Protein AF-A0A3A3G9U9-F1 (afdb_monomer)

Structure (mmCIF, N/CA/C/O backbone):
data_AF-A0A3A3G9U9-F1
#
_entry.id   AF-A0A3A3G9U9-F1
#
loop_
_atom_site.group_PDB
_atom_site.id
_atom_site.type_symbol
_atom_site.label_atom_id
_atom_site.label_alt_id
_atom_site.label_comp_id
_atom_site.label_asym_id
_atom_site.label_entity_id
_atom_site.label_seq_id
_atom_site.pdbx_PDB_ins_code
_atom_site.Cartn_x
_atom_site.Cartn_y
_atom_site.Cartn_z
_atom_site.occupancy
_atom_site.B_iso_or_equiv
_atom_site.auth_seq_id
_atom_site.auth_comp_id
_atom_site.auth_asym_id
_atom_site.auth_atom_id
_atom_site.pdbx_PDB_model_num
ATOM 1 N N . MET A 1 1 ? 7.063 11.137 -20.922 1.00 45.47 1 MET A N 1
ATOM 2 C CA . MET A 1 1 ? 7.075 12.071 -19.775 1.00 45.47 1 MET A CA 1
ATOM 3 C C . MET A 1 1 ? 5.909 11.879 -18.794 1.00 45.47 1 MET A C 1
ATOM 5 O O . MET A 1 1 ? 5.966 12.472 -17.737 1.00 45.47 1 MET A O 1
ATOM 9 N N . ALA A 1 2 ? 4.929 10.994 -19.042 1.00 50.31 2 ALA A N 1
ATOM 10 C CA . ALA A 1 2 ? 3.782 10.769 -18.139 1.00 50.31 2 ALA A CA 1
ATOM 11 C C . ALA A 1 2 ? 4.067 9.930 -16.867 1.00 50.31 2 ALA A C 1
ATOM 13 O O . ALA A 1 2 ? 3.193 9.753 -16.030 1.00 50.31 2 ALA A O 1
ATOM 14 N N . THR A 1 3 ? 5.269 9.367 -16.713 1.00 59.94 3 THR A N 1
ATOM 15 C CA . THR A 1 3 ? 5.550 8.376 -15.660 1.00 59.94 3 THR A CA 1
ATOM 16 C C . THR A 1 3 ? 5.834 8.977 -14.288 1.00 59.94 3 THR A C 1
ATOM 18 O O . THR A 1 3 ? 5.623 8.284 -13.302 1.00 59.94 3 THR A O 1
ATOM 21 N N . HIS A 1 4 ? 6.310 10.224 -14.214 1.00 65.19 4 HIS A N 1
ATOM 22 C CA . HIS A 1 4 ? 6.742 10.823 -12.948 1.00 65.19 4 HIS A CA 1
ATOM 23 C C . HIS A 1 4 ? 5.565 11.386 -12.140 1.00 65.19 4 HIS A C 1
ATOM 25 O O . HIS A 1 4 ? 5.461 11.110 -10.949 1.00 65.19 4 HIS A O 1
ATOM 31 N N . ASP A 1 5 ? 4.628 12.077 -12.797 1.00 71.44 5 ASP A N 1
ATOM 32 C CA . ASP A 1 5 ? 3.446 12.650 -12.138 1.00 71.44 5 ASP A CA 1
ATOM 33 C C . ASP A 1 5 ? 2.503 11.571 -11.593 1.00 71.44 5 ASP A C 1
ATOM 35 O O . ASP A 1 5 ? 1.997 11.683 -10.478 1.00 71.44 5 ASP A O 1
ATOM 39 N N . GLU A 1 6 ? 2.316 10.472 -12.331 1.00 71.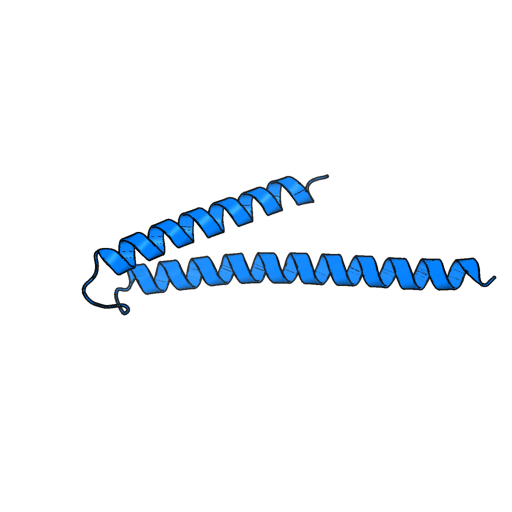25 6 GLU A N 1
ATOM 40 C CA . GLU A 1 6 ? 1.536 9.332 -11.840 1.00 71.25 6 GLU A CA 1
ATOM 41 C C . GLU A 1 6 ? 2.198 8.646 -10.639 1.00 71.25 6 GLU A C 1
ATOM 43 O O . GLU A 1 6 ? 1.511 8.143 -9.755 1.00 71.25 6 GLU A O 1
ATOM 48 N N . GLU A 1 7 ? 3.528 8.577 -10.609 1.00 71.38 7 GLU A N 1
ATOM 49 C CA . GLU A 1 7 ? 4.267 7.963 -9.505 1.00 71.38 7 GLU A CA 1
ATOM 50 C C . GLU A 1 7 ? 4.197 8.844 -8.253 1.00 71.38 7 GLU A C 1
ATOM 52 O O . GLU A 1 7 ? 3.923 8.339 -7.163 1.00 71.38 7 GLU A O 1
ATOM 57 N N . LEU A 1 8 ? 4.318 10.165 -8.423 1.00 79.88 8 LEU A N 1
ATOM 58 C CA . LEU A 1 8 ? 4.118 11.147 -7.360 1.00 79.88 8 LEU A CA 1
ATOM 59 C C . LEU A 1 8 ? 2.690 11.087 -6.797 1.00 79.88 8 LEU A C 1
ATOM 61 O O . LEU A 1 8 ? 2.504 11.091 -5.581 1.00 79.88 8 LEU A O 1
ATOM 65 N N . PHE A 1 9 ? 1.687 10.965 -7.671 1.00 82.69 9 PHE A N 1
ATOM 66 C CA . PHE A 1 9 ? 0.286 10.829 -7.278 1.00 82.69 9 PHE A CA 1
ATOM 67 C C . PHE A 1 9 ? 0.033 9.548 -6.474 1.00 82.69 9 PHE A C 1
ATOM 69 O O . PHE A 1 9 ? -0.635 9.588 -5.439 1.00 82.69 9 PHE A O 1
ATOM 76 N N . ILE A 1 10 ? 0.592 8.409 -6.904 1.00 78.00 10 ILE A N 1
ATOM 77 C CA . ILE A 1 10 ? 0.461 7.145 -6.165 1.00 78.00 10 ILE A CA 1
ATOM 78 C C . ILE A 1 10 ? 1.148 7.254 -4.799 1.00 78.00 10 ILE A C 1
ATOM 80 O O . ILE A 1 10 ? 0.568 6.826 -3.803 1.00 78.00 10 ILE A O 1
ATOM 84 N N . LEU A 1 11 ? 2.336 7.860 -4.715 1.00 80.69 11 LEU A N 1
ATOM 85 C CA . LEU A 1 11 ? 3.032 8.069 -3.440 1.00 80.69 11 LEU A CA 1
ATOM 86 C C . LEU A 1 11 ? 2.224 8.955 -2.484 1.00 80.69 11 LEU A C 1
ATOM 88 O O . LEU A 1 11 ? 2.037 8.586 -1.325 1.00 80.69 11 LEU A O 1
ATOM 92 N N . GLN A 1 12 ? 1.673 10.064 -2.981 1.00 86.38 12 GLN A N 1
ATOM 93 C CA . GLN A 1 12 ? 0.789 10.930 -2.198 1.00 86.38 12 GLN A CA 1
ATOM 94 C C . GLN A 1 12 ? -0.454 10.179 -1.711 1.00 86.38 12 GLN A C 1
ATOM 96 O O . GLN A 1 12 ? -0.833 10.308 -0.547 1.00 86.38 12 GLN A O 1
ATOM 101 N N . LYS A 1 13 ? -1.066 9.347 -2.564 1.00 83.06 13 LYS A N 1
ATOM 102 C CA . LYS A 1 13 ? -2.224 8.529 -2.182 1.00 83.06 13 LYS A CA 1
ATOM 103 C C . LYS A 1 13 ? -1.888 7.479 -1.130 1.00 83.06 13 LYS A C 1
ATOM 105 O O . LYS A 1 13 ? -2.659 7.302 -0.189 1.00 83.06 13 LYS A O 1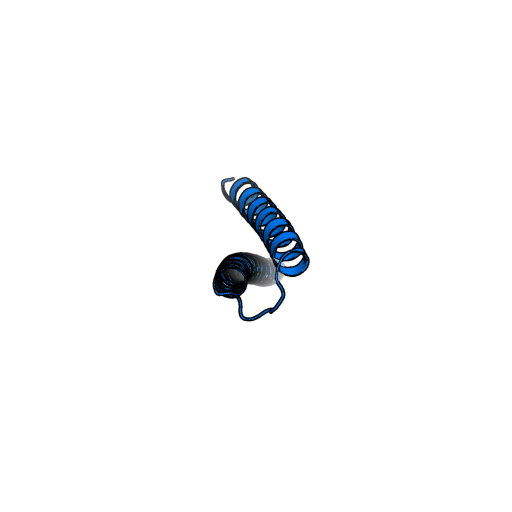
ATOM 110 N N . VAL A 1 14 ? -0.738 6.820 -1.248 1.00 84.94 14 VAL A N 1
ATOM 111 C CA . VAL A 1 14 ? -0.243 5.865 -0.246 1.00 84.94 14 VAL A CA 1
ATOM 112 C C . VAL A 1 14 ? -0.026 6.561 1.096 1.00 84.94 14 VAL A C 1
ATOM 114 O O . VAL A 1 14 ? -0.433 6.037 2.133 1.00 84.94 14 VAL A O 1
ATOM 117 N N . GLU A 1 15 ? 0.571 7.750 1.101 1.00 85.38 15 GLU A N 1
ATOM 118 C CA . GLU A 1 15 ? 0.827 8.501 2.330 1.00 85.38 15 GLU A CA 1
ATOM 119 C C . GLU A 1 15 ? -0.466 9.016 2.982 1.00 85.38 15 GLU A C 1
ATOM 121 O O . GLU A 1 15 ? -0.647 8.885 4.197 1.00 85.38 15 GLU A O 1
ATOM 126 N N . GLU A 1 16 ? -1.418 9.492 2.176 1.00 87.62 16 GLU A N 1
ATOM 127 C CA . GLU A 1 16 ? -2.757 9.873 2.629 1.00 87.62 16 GLU A CA 1
ATOM 128 C C . GLU A 1 16 ? -3.493 8.684 3.271 1.00 87.62 16 GLU A C 1
ATOM 130 O O . GLU A 1 16 ? -4.005 8.792 4.392 1.00 87.62 16 GLU A O 1
ATOM 135 N N . LEU A 1 17 ? -3.523 7.532 2.594 1.00 85.56 17 LEU A N 1
ATOM 136 C CA . LEU A 1 17 ? -4.162 6.314 3.095 1.00 85.56 17 LEU A CA 1
ATOM 137 C C . LEU A 1 17 ? -3.476 5.800 4.361 1.00 85.56 17 LEU A C 1
ATOM 139 O O . LEU A 1 17 ? -4.156 5.411 5.309 1.00 85.56 17 LEU A O 1
ATOM 143 N N . ARG A 1 18 ? -2.144 5.882 4.441 1.00 85.12 18 ARG A N 1
ATOM 144 C CA . ARG A 1 18 ? -1.379 5.519 5.639 1.00 85.12 18 ARG A CA 1
ATOM 145 C C . ARG A 1 18 ? -1.732 6.410 6.829 1.00 85.12 18 ARG A C 1
ATOM 147 O O . ARG A 1 18 ? -1.903 5.905 7.940 1.00 85.12 18 ARG A O 1
ATOM 154 N N . LEU A 1 19 ? -1.874 7.720 6.621 1.00 86.50 19 LEU A N 1
ATOM 155 C CA . LEU A 1 19 ? -2.304 8.654 7.666 1.00 86.50 19 LEU A CA 1
ATOM 156 C C . LEU A 1 19 ? -3.743 8.377 8.115 1.00 86.50 19 LEU A C 1
ATOM 158 O O . LEU A 1 19 ? -4.014 8.372 9.318 1.00 86.50 19 LEU A O 1
ATOM 162 N N . ARG A 1 20 ? -4.657 8.104 7.175 1.00 83.56 20 ARG A N 1
ATOM 163 C CA . ARG A 1 20 ? -6.049 7.733 7.479 1.00 83.56 20 ARG A CA 1
ATOM 164 C C . ARG A 1 20 ? -6.130 6.420 8.252 1.00 83.56 20 ARG A C 1
ATOM 166 O O . ARG A 1 20 ? -6.836 6.371 9.253 1.00 83.56 20 ARG A O 1
ATOM 173 N N . LEU A 1 21 ? -5.364 5.406 7.853 1.00 81.38 21 LEU A N 1
ATOM 174 C CA . LEU A 1 21 ? -5.277 4.124 8.550 1.00 81.38 21 LEU A CA 1
ATOM 175 C C . LEU A 1 21 ? -4.726 4.310 9.968 1.00 81.38 21 LEU A C 1
ATOM 177 O O . LEU A 1 21 ? -5.318 3.818 10.921 1.00 81.38 21 LEU A O 1
ATOM 181 N N . LYS A 1 22 ? -3.651 5.092 10.138 1.00 83.94 22 LYS A N 1
ATOM 182 C CA . LYS A 1 22 ? -3.066 5.385 11.457 1.00 83.94 22 LYS A CA 1
ATOM 183 C C . LYS A 1 22 ? -4.061 6.091 12.384 1.00 83.94 22 LYS A C 1
ATOM 185 O O . LYS A 1 22 ? -4.127 5.768 13.567 1.00 83.94 22 LYS A O 1
ATOM 190 N N . ARG A 1 23 ? -4.848 7.032 11.852 1.00 82.75 23 ARG A N 1
ATOM 191 C CA . ARG A 1 23 ? -5.916 7.705 12.607 1.00 82.75 23 ARG A CA 1
ATOM 192 C C . ARG A 1 23 ? -7.055 6.752 12.948 1.00 82.75 23 ARG A C 1
ATOM 194 O O . ARG A 1 23 ? -7.472 6.741 14.096 1.00 82.75 23 ARG A O 1
ATOM 201 N N . ALA A 1 24 ? -7.511 5.952 11.986 1.00 77.81 24 ALA A N 1
ATOM 202 C CA . ALA A 1 24 ? -8.576 4.975 12.186 1.00 77.81 24 ALA A CA 1
ATOM 203 C C . ALA A 1 24 ? -8.188 3.938 13.248 1.00 77.81 24 ALA A C 1
ATOM 205 O O . ALA A 1 24 ? -8.949 3.716 14.178 1.00 77.81 24 ALA A O 1
ATOM 206 N N . VAL A 1 25 ? -6.970 3.390 13.183 1.00 77.94 25 VAL A N 1
ATOM 207 C CA . VAL A 1 25 ? -6.427 2.469 14.197 1.00 77.94 25 VAL A CA 1
ATOM 208 C C . VAL A 1 2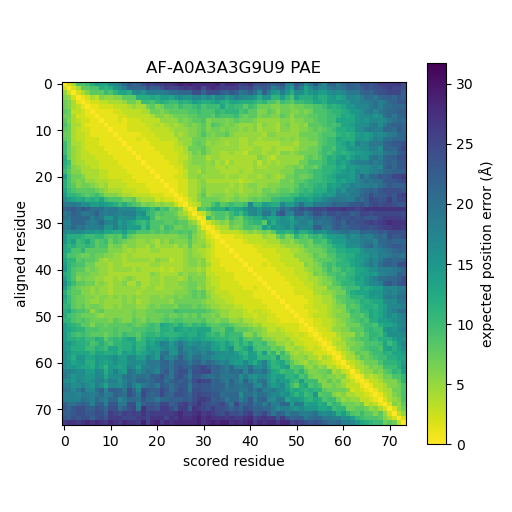5 ? -6.317 3.130 15.575 1.00 77.94 25 VAL A C 1
ATOM 210 O O . VAL A 1 25 ? -6.558 2.474 16.580 1.00 77.94 25 VAL A O 1
ATOM 213 N N . GLY A 1 26 ? -5.999 4.426 15.639 1.00 73.94 26 GLY A N 1
ATOM 214 C CA . GLY A 1 26 ? -5.946 5.172 16.899 1.00 73.94 26 GLY A CA 1
ATOM 215 C C . GLY A 1 26 ? -7.314 5.495 17.514 1.00 73.94 26 GLY A C 1
ATOM 216 O O . GLY A 1 26 ? -7.382 5.770 18.709 1.00 73.94 26 GLY A O 1
ATOM 217 N N . THR A 1 27 ? -8.395 5.481 16.728 1.00 71.19 27 THR A N 1
ATOM 218 C CA . THR A 1 27 ? -9.752 5.835 17.185 1.00 71.19 27 THR A CA 1
ATOM 219 C C . THR A 1 27 ? -10.684 4.639 17.378 1.00 71.19 27 THR A C 1
ATOM 221 O O . THR A 1 27 ? -11.744 4.793 17.985 1.00 71.19 27 THR A O 1
ATOM 224 N N . ILE A 1 28 ? -10.315 3.448 16.908 1.00 65.38 28 ILE A N 1
ATOM 225 C CA . ILE A 1 28 ? -11.123 2.226 17.039 1.00 65.38 28 ILE A CA 1
ATOM 226 C C . ILE A 1 28 ? -10.656 1.326 18.186 1.00 65.38 28 ILE A C 1
ATOM 228 O O . ILE A 1 28 ? -9.478 1.244 18.515 1.00 65.38 28 ILE A O 1
ATOM 232 N N . LYS A 1 29 ? -11.604 0.574 18.757 1.00 64.69 29 LYS A N 1
ATOM 233 C CA . LYS A 1 29 ? -11.341 -0.464 19.769 1.00 64.69 29 LYS A CA 1
ATOM 234 C C . LYS A 1 29 ? -10.869 -1.803 19.184 1.00 64.69 29 LYS A C 1
ATOM 236 O O . LYS A 1 29 ? -10.419 -2.651 19.945 1.00 64.69 29 LYS A O 1
ATOM 241 N N . SER A 1 30 ? -11.004 -2.021 17.872 1.00 66.19 30 SER A N 1
ATOM 242 C CA . SER A 1 30 ? -10.654 -3.290 17.220 1.00 66.19 30 SER A CA 1
ATOM 243 C C . SER A 1 30 ? -10.153 -3.081 15.793 1.00 66.19 30 SER A C 1
ATOM 245 O O . SER A 1 30 ? -10.753 -2.339 15.020 1.00 66.19 30 SER A O 1
ATOM 247 N N . LEU A 1 31 ? -9.081 -3.792 15.435 1.00 66.31 31 LEU A N 1
ATOM 248 C CA . LEU A 1 31 ? -8.482 -3.815 14.092 1.00 66.31 31 LEU A CA 1
ATOM 249 C C . LEU A 1 31 ? -9.387 -4.478 13.038 1.00 66.31 31 LEU A C 1
ATOM 251 O O . LEU A 1 31 ? -9.118 -4.376 11.846 1.00 66.31 31 LEU A O 1
ATOM 255 N N . SER A 1 32 ? -10.458 -5.140 13.478 1.00 66.44 32 SER A N 1
ATOM 256 C CA . SER A 1 32 ? -11.473 -5.765 12.627 1.00 66.44 32 SER A CA 1
ATOM 257 C C . SER A 1 32 ? -12.567 -4.792 12.173 1.00 66.44 32 SER A C 1
ATOM 259 O O . SER A 1 32 ? -13.520 -5.227 11.532 1.00 66.44 32 SER A O 1
ATOM 261 N N . ASP A 1 33 ? -12.481 -3.502 12.531 1.00 76.25 33 ASP A N 1
ATOM 262 C CA . ASP A 1 33 ? -13.428 -2.499 12.035 1.00 76.25 33 ASP A CA 1
ATOM 263 C C . ASP A 1 33 ? -13.367 -2.489 10.502 1.00 76.25 33 ASP A C 1
ATOM 265 O O . ASP A 1 33 ? -12.297 -2.358 9.898 1.00 76.25 33 ASP A O 1
ATOM 269 N N . GLU A 1 34 ? -14.529 -2.642 9.873 1.00 79.25 34 GLU A N 1
ATOM 270 C CA . GLU A 1 34 ? -14.684 -2.730 8.422 1.00 79.25 34 GLU A CA 1
ATOM 271 C C . GLU A 1 34 ? -13.995 -1.560 7.698 1.00 79.25 34 GLU A C 1
ATOM 273 O O . GLU A 1 34 ? -13.468 -1.717 6.595 1.00 79.25 34 GLU A O 1
ATOM 278 N N . ARG A 1 35 ? -13.923 -0.389 8.345 1.00 78.00 35 ARG A N 1
ATOM 279 C CA . ARG A 1 35 ? -13.232 0.790 7.812 1.00 78.00 35 ARG A CA 1
ATOM 280 C C . ARG A 1 35 ? -11.720 0.603 7.753 1.00 78.00 35 ARG A C 1
ATOM 282 O O . ARG A 1 35 ? -11.107 1.037 6.783 1.00 78.00 35 ARG A O 1
ATOM 289 N N . VAL A 1 36 ? -11.111 -0.053 8.740 1.00 79.19 36 VAL A N 1
ATOM 290 C CA . VAL A 1 36 ? -9.669 -0.350 8.731 1.00 79.19 36 VAL A CA 1
ATOM 291 C C . VAL A 1 36 ? -9.331 -1.451 7.746 1.00 79.19 36 VAL A C 1
ATOM 293 O O . VAL A 1 36 ? -8.337 -1.326 7.034 1.00 79.19 36 VAL A O 1
ATOM 296 N N . VAL A 1 37 ? -10.187 -2.466 7.625 1.00 83.56 37 VAL A N 1
ATOM 297 C CA . VAL A 1 37 ? -10.016 -3.514 6.611 1.00 83.56 37 VAL A CA 1
ATOM 298 C C . VAL A 1 37 ? -10.067 -2.914 5.203 1.00 83.56 37 VAL A C 1
ATOM 300 O O . VAL A 1 37 ? -9.158 -3.155 4.410 1.00 83.56 37 VAL A O 1
ATOM 303 N N . LYS A 1 38 ? -11.063 -2.066 4.905 1.00 85.75 38 LYS A N 1
ATOM 304 C CA . LYS A 1 38 ? -11.171 -1.378 3.606 1.00 85.75 38 LYS A CA 1
ATOM 305 C C . LYS A 1 38 ? -9.969 -0.476 3.327 1.00 85.75 38 LYS A C 1
ATOM 307 O O . LYS A 1 38 ? -9.390 -0.564 2.249 1.00 85.75 38 LYS A O 1
ATOM 312 N N . LEU A 1 39 ? -9.548 0.331 4.305 1.00 83.25 39 LEU A N 1
ATOM 313 C CA . LEU A 1 39 ? -8.366 1.189 4.164 1.00 83.25 39 LEU A CA 1
ATOM 314 C C . LEU A 1 39 ? -7.079 0.381 3.935 1.00 83.25 39 LEU A C 1
ATOM 316 O O . LEU A 1 39 ? -6.232 0.805 3.153 1.00 83.25 39 LEU A O 1
ATOM 320 N N . SER A 1 40 ? -6.928 -0.778 4.585 1.00 82.19 40 SER A N 1
ATOM 321 C CA . SER A 1 40 ? -5.770 -1.659 4.384 1.00 82.19 40 SER A CA 1
ATOM 322 C C . SER A 1 40 ? -5.771 -2.281 2.989 1.00 82.19 40 SER A C 1
ATOM 324 O O . SER A 1 40 ? -4.742 -2.275 2.323 1.00 82.19 40 SER A O 1
ATOM 326 N N . GLN A 1 41 ? -6.920 -2.772 2.518 1.00 87.00 41 GLN A N 1
ATOM 327 C CA . GLN A 1 41 ? -7.045 -3.356 1.177 1.00 87.00 41 GLN A CA 1
ATOM 328 C C . GLN A 1 41 ? -6.775 -2.324 0.076 1.00 87.00 41 GLN A C 1
ATOM 330 O O . GLN A 1 41 ? -6.127 -2.627 -0.928 1.00 87.00 41 GLN A O 1
ATOM 335 N N . GLU A 1 42 ? -7.249 -1.093 0.268 1.00 86.81 42 GLU A N 1
ATOM 336 C CA . GLU A 1 42 ? -7.003 0.005 -0.662 1.00 86.81 42 GLU A CA 1
ATOM 337 C C . GLU A 1 42 ? -5.513 0.380 -0.693 1.00 86.81 42 GLU A C 1
ATOM 339 O O . GLU A 1 42 ? -4.929 0.504 -1.772 1.00 86.81 42 GLU A O 1
ATOM 344 N N . LEU A 1 43 ? -4.866 0.461 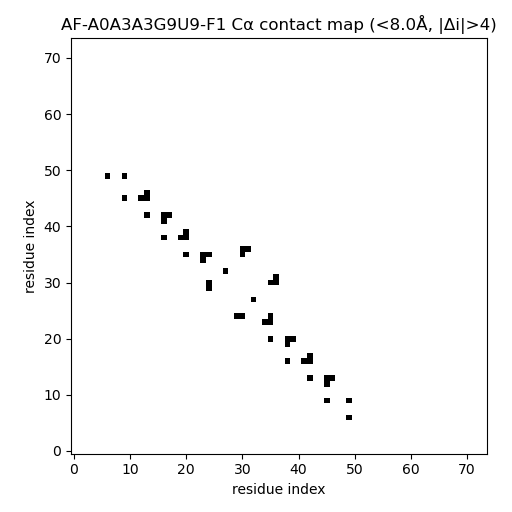0.476 1.00 85.94 43 LEU A N 1
ATOM 345 C CA . LEU A 1 43 ? -3.425 0.697 0.588 1.00 85.94 43 LEU A CA 1
ATOM 346 C C . LEU A 1 43 ? -2.609 -0.404 -0.109 1.00 85.94 43 LEU A C 1
ATOM 348 O O . LEU A 1 43 ? -1.703 -0.090 -0.884 1.00 85.94 43 LEU A O 1
ATOM 352 N N . ASP A 1 44 ? -2.953 -1.675 0.111 1.00 85.62 44 ASP A N 1
ATOM 353 C CA . ASP A 1 44 ? -2.278 -2.813 -0.523 1.00 85.62 44 ASP A CA 1
ATOM 354 C C . ASP A 1 44 ? -2.386 -2.758 -2.051 1.00 85.62 44 ASP A C 1
ATOM 356 O O . ASP A 1 44 ? -1.402 -3.002 -2.753 1.00 85.62 44 ASP A O 1
ATOM 360 N N . SER A 1 45 ? -3.544 -2.363 -2.588 1.00 87.19 45 SER A N 1
ATOM 361 C CA . SER A 1 45 ? -3.738 -2.215 -4.035 1.00 87.19 45 SER A CA 1
ATOM 362 C C . SER A 1 45 ? -2.795 -1.165 -4.636 1.00 87.19 45 SER A C 1
ATOM 364 O O . SER A 1 45 ? -2.154 -1.415 -5.662 1.00 87.19 45 SER A O 1
ATOM 366 N N . TYR A 1 46 ? -2.640 -0.012 -3.976 1.00 82.25 46 TYR A N 1
ATOM 367 C CA . TYR A 1 46 ? -1.720 1.036 -4.427 1.00 82.25 46 TYR A CA 1
ATOM 368 C C . TYR A 1 46 ? -0.246 0.630 -4.295 1.00 82.25 46 TYR A C 1
ATOM 370 O O . TYR A 1 46 ? 0.544 0.893 -5.207 1.00 82.25 46 TYR A O 1
ATOM 378 N N . ILE A 1 47 ? 0.132 -0.071 -3.222 1.00 82.94 47 ILE A N 1
ATOM 379 C CA . ILE A 1 47 ? 1.491 -0.613 -3.059 1.00 82.94 47 ILE A CA 1
ATOM 380 C C . ILE A 1 47 ? 1.809 -1.604 -4.184 1.00 82.94 47 ILE A C 1
ATOM 382 O O . ILE A 1 47 ? 2.882 -1.539 -4.790 1.00 82.94 47 ILE A O 1
ATOM 386 N N . LEU A 1 48 ? 0.868 -2.488 -4.518 1.00 85.75 48 LEU A N 1
ATOM 387 C CA . LEU A 1 48 ? 1.056 -3.502 -5.551 1.00 85.75 48 LEU A CA 1
ATOM 388 C C . LEU A 1 48 ? 1.195 -2.879 -6.950 1.00 85.75 48 LEU A C 1
ATOM 390 O O . LEU A 1 48 ? 2.004 -3.339 -7.761 1.00 85.75 48 LEU A O 1
ATOM 394 N N . GLN A 1 49 ? 0.464 -1.796 -7.233 1.00 81.38 49 GLN A N 1
ATOM 395 C CA . GLN A 1 49 ? 0.638 -1.007 -8.460 1.00 81.38 49 GLN A CA 1
ATOM 396 C C . GLN A 1 49 ? 2.035 -0.376 -8.539 1.00 81.38 49 GLN A C 1
ATOM 398 O O . GLN A 1 49 ? 2.681 -0.432 -9.590 1.00 81.38 49 GLN A O 1
ATOM 403 N N . LEU A 1 50 ? 2.533 0.160 -7.423 1.00 79.06 50 LEU A N 1
ATOM 404 C CA . LEU A 1 50 ? 3.858 0.774 -7.344 1.00 79.06 50 LEU A CA 1
ATOM 405 C C . LEU A 1 50 ? 4.980 -0.266 -7.508 1.00 79.06 50 LEU A C 1
ATOM 407 O O . LEU A 1 50 ? 5.967 -0.022 -8.207 1.00 79.06 50 LEU A O 1
ATOM 411 N N . GLN A 1 51 ? 4.807 -1.463 -6.943 1.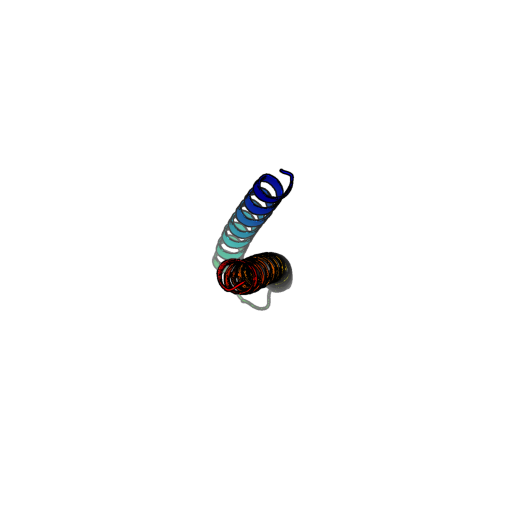00 80.25 51 GLN A N 1
ATOM 412 C CA . GLN A 1 51 ? 5.723 -2.592 -7.135 1.00 80.25 51 GLN A CA 1
ATOM 413 C C . GLN A 1 51 ? 5.722 -3.101 -8.580 1.00 80.25 51 GLN A C 1
ATOM 415 O O . GLN A 1 51 ? 6.795 -3.313 -9.148 1.00 80.25 51 GLN A O 1
ATOM 420 N N . LYS A 1 52 ? 4.548 -3.248 -9.210 1.00 82.00 52 LYS A N 1
ATOM 421 C CA . LYS A 1 52 ? 4.440 -3.633 -10.627 1.00 82.00 52 LYS A CA 1
ATOM 422 C C . LYS A 1 52 ? 5.132 -2.621 -11.539 1.00 82.00 52 LYS A C 1
ATOM 424 O O . LYS A 1 52 ? 5.905 -3.026 -12.407 1.00 82.00 52 LYS A O 1
ATOM 429 N N . LYS A 1 53 ? 4.919 -1.317 -11.320 1.00 76.25 53 LYS A N 1
ATOM 430 C CA . LYS A 1 53 ? 5.615 -0.253 -12.066 1.00 76.25 53 LYS A CA 1
ATOM 431 C C . LYS A 1 53 ? 7.133 -0.333 -11.889 1.00 76.25 53 LYS A C 1
ATOM 433 O O . LYS A 1 53 ? 7.859 -0.330 -12.883 1.00 76.25 53 LYS A O 1
ATOM 438 N N . ASN A 1 54 ? 7.616 -0.493 -10.657 1.00 75.50 54 ASN A N 1
ATOM 439 C CA . ASN A 1 54 ? 9.047 -0.631 -10.377 1.00 75.50 54 ASN A CA 1
ATOM 440 C C . ASN A 1 54 ? 9.666 -1.881 -11.015 1.00 75.50 54 ASN A C 1
ATOM 442 O O . ASN A 1 54 ? 10.759 -1.814 -11.581 1.00 75.50 54 ASN A O 1
ATOM 446 N N . TYR A 1 55 ? 8.966 -3.016 -10.966 1.00 76.25 55 TYR A N 1
ATOM 447 C CA . TYR A 1 55 ? 9.414 -4.252 -11.599 1.00 76.25 55 TYR A CA 1
ATOM 448 C C . TYR A 1 55 ? 9.505 -4.100 -13.122 1.00 76.25 55 TYR A C 1
ATOM 450 O O . TYR A 1 55 ? 10.526 -4.451 -13.710 1.00 76.25 55 TYR A O 1
ATOM 458 N N . LEU A 1 56 ? 8.490 -3.508 -13.759 1.00 73.19 56 LEU A N 1
ATOM 459 C CA . LEU A 1 56 ? 8.495 -3.234 -15.199 1.00 73.19 56 LEU A CA 1
ATOM 460 C C . LEU A 1 56 ? 9.616 -2.266 -15.598 1.00 73.19 56 LEU A C 1
ATOM 462 O O . LEU A 1 56 ? 10.291 -2.497 -16.601 1.00 73.19 56 LEU A O 1
ATOM 466 N N . ASN A 1 57 ? 9.865 -1.221 -14.806 1.00 70.94 57 ASN A N 1
ATOM 467 C CA . ASN A 1 57 ? 10.973 -0.294 -15.041 1.00 70.94 57 ASN A CA 1
ATOM 468 C C . ASN A 1 57 ? 12.338 -0.985 -14.908 1.00 70.94 57 ASN A C 1
ATOM 470 O O . ASN A 1 57 ? 13.200 -0.807 -15.770 1.00 70.94 57 ASN A O 1
ATOM 474 N N . ARG A 1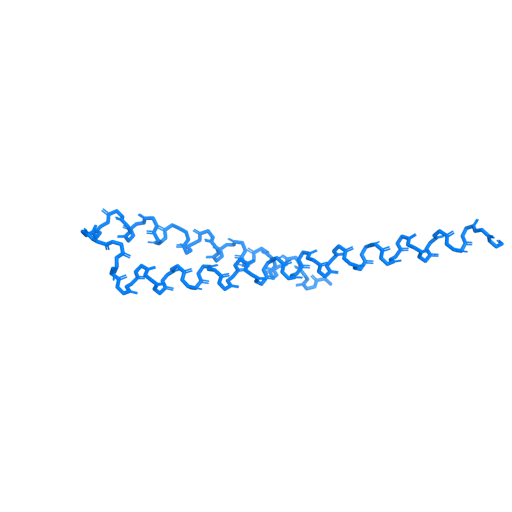 58 ? 12.528 -1.839 -13.892 1.00 68.19 58 ARG A N 1
ATOM 475 C CA . ARG A 1 58 ? 13.750 -2.650 -13.748 1.00 68.19 58 ARG A CA 1
ATOM 476 C C . ARG A 1 58 ? 13.922 -3.657 -14.883 1.00 68.19 58 ARG A C 1
ATOM 478 O O . ARG A 1 58 ? 15.033 -3.811 -15.384 1.00 68.19 58 ARG A O 1
ATOM 485 N N . ALA A 1 59 ? 12.848 -4.317 -15.311 1.00 68.25 59 ALA A N 1
ATOM 486 C CA . ALA A 1 59 ? 12.877 -5.258 -16.425 1.00 68.25 59 ALA A CA 1
ATOM 487 C C . ALA A 1 59 ? 13.274 -4.560 -17.734 1.00 68.25 59 ALA A C 1
ATOM 489 O O . ALA A 1 59 ? 14.143 -5.059 -18.447 1.00 68.25 59 ALA A O 1
ATOM 490 N N . LYS A 1 60 ? 12.722 -3.368 -18.009 1.00 63.47 60 LYS A N 1
ATOM 491 C CA . LYS A 1 60 ? 13.120 -2.534 -19.154 1.00 63.47 60 LYS A CA 1
ATOM 492 C C . LYS A 1 60 ? 14.591 -2.126 -19.076 1.00 63.47 60 LYS A C 1
ATOM 494 O O . LYS A 1 60 ? 15.316 -2.341 -20.039 1.00 63.47 60 LYS A O 1
ATOM 499 N N . ALA A 1 61 ? 15.054 -1.628 -17.928 1.00 64.88 61 ALA A N 1
ATOM 500 C CA . ALA A 1 61 ? 16.447 -1.215 -17.740 1.00 64.88 61 ALA A CA 1
ATOM 501 C C . ALA A 1 61 ? 17.448 -2.373 -17.922 1.00 64.88 61 ALA A C 1
ATOM 503 O O . ALA A 1 61 ? 18.496 -2.204 -18.546 1.00 64.88 61 ALA A O 1
ATOM 504 N N . ASN A 1 62 ? 17.119 -3.565 -17.415 1.00 65.75 62 ASN A N 1
ATOM 505 C CA . ASN A 1 62 ? 17.940 -4.761 -17.607 1.00 65.75 62 ASN A CA 1
ATOM 506 C C . ASN A 1 62 ? 17.945 -5.240 -19.059 1.00 65.75 62 ASN A C 1
ATOM 508 O O . ASN A 1 62 ? 18.977 -5.715 -19.532 1.00 65.75 62 ASN A O 1
ATOM 512 N N . ASN A 1 63 ? 16.823 -5.101 -19.770 1.00 62.38 63 ASN A N 1
ATOM 513 C CA . ASN A 1 63 ? 16.771 -5.436 -21.185 1.00 62.38 63 ASN A CA 1
ATOM 514 C C . ASN A 1 63 ? 17.678 -4.489 -21.978 1.00 62.38 63 ASN A C 1
ATOM 516 O O . ASN A 1 63 ? 18.581 -4.968 -22.650 1.00 62.38 63 ASN A O 1
ATOM 520 N N . THR A 1 64 ? 17.566 -3.169 -21.781 1.00 61.62 64 THR A N 1
ATOM 521 C CA . THR A 1 64 ? 18.425 -2.163 -22.436 1.00 61.62 64 THR A CA 1
ATOM 522 C C . THR A 1 64 ? 19.919 -2.408 -22.194 1.00 61.62 64 THR A C 1
ATOM 524 O O . THR A 1 64 ? 20.710 -2.327 -23.131 1.00 61.62 64 THR A O 1
ATOM 527 N N . LYS A 1 65 ? 20.317 -2.787 -20.969 1.00 61.97 65 LYS A N 1
ATOM 528 C CA . LYS A 1 65 ? 21.712 -3.154 -20.659 1.00 61.97 65 LYS A CA 1
ATOM 529 C C . LYS A 1 65 ? 22.195 -4.395 -21.414 1.00 61.97 65 LYS A C 1
ATOM 531 O O . LYS A 1 65 ? 23.364 -4.452 -21.781 1.00 61.97 65 LYS A O 1
ATOM 536 N N . ARG A 1 66 ? 21.328 -5.387 -21.650 1.00 60.50 66 ARG A N 1
ATOM 537 C CA . ARG A 1 66 ? 21.680 -6.566 -22.459 1.00 60.50 66 ARG A CA 1
ATOM 538 C C . ARG A 1 66 ? 21.884 -6.202 -23.925 1.00 60.50 66 ARG A C 1
ATOM 5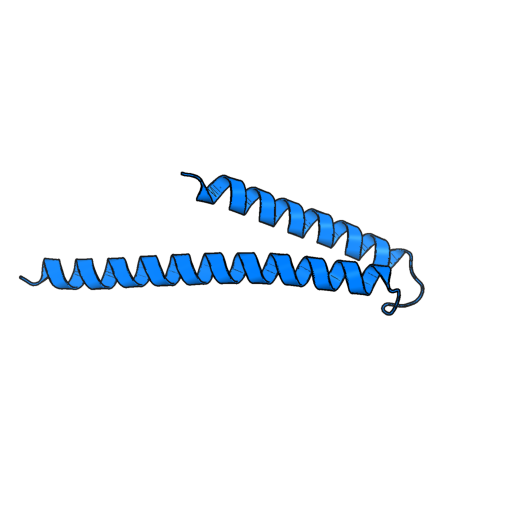40 O O . ARG A 1 66 ? 22.846 -6.687 -24.504 1.00 60.50 66 ARG A O 1
ATOM 547 N N . ILE A 1 67 ? 21.032 -5.347 -24.496 1.00 64.50 67 ILE A N 1
ATOM 548 C CA . ILE A 1 67 ? 21.160 -4.940 -25.907 1.00 64.50 67 ILE A CA 1
ATOM 549 C C . ILE A 1 67 ? 22.444 -4.126 -26.118 1.00 64.50 67 ILE A C 1
ATOM 551 O O . ILE A 1 67 ? 23.210 -4.442 -27.020 1.00 64.50 67 ILE A O 1
ATOM 555 N N . ALA A 1 68 ? 22.733 -3.164 -25.232 1.00 62.31 68 ALA A N 1
ATOM 556 C CA . ALA A 1 68 ? 23.954 -2.354 -25.297 1.00 62.31 68 ALA A CA 1
ATOM 557 C C . ALA A 1 68 ? 25.235 -3.212 -25.246 1.00 62.31 68 ALA A C 1
ATOM 559 O O . ALA A 1 68 ? 26.155 -3.017 -26.035 1.00 62.31 68 ALA A O 1
ATOM 560 N N . LYS A 1 69 ? 25.258 -4.237 -24.384 1.00 62.56 69 LYS A N 1
ATOM 561 C CA . LYS A 1 69 ? 26.397 -5.159 -24.260 1.00 62.56 69 LYS A CA 1
ATOM 562 C C . LYS A 1 69 ? 26.582 -6.077 -25.480 1.00 62.56 69 LYS A C 1
ATOM 564 O O . LYS A 1 69 ? 27.673 -6.595 -25.677 1.00 62.56 69 LYS A O 1
ATOM 569 N N . MET A 1 70 ? 25.530 -6.308 -26.272 1.00 60.88 70 MET A N 1
ATOM 570 C CA . MET A 1 70 ? 25.608 -7.079 -27.522 1.00 60.88 70 MET A CA 1
ATOM 571 C C . MET A 1 70 ? 26.088 -6.222 -28.700 1.00 60.88 70 MET A C 1
ATOM 573 O O . MET A 1 70 ? 26.743 -6.748 -29.591 1.00 60.88 70 MET A O 1
ATOM 577 N N . THR A 1 71 ? 25.805 -4.916 -28.696 1.00 60.38 71 THR A N 1
ATOM 578 C CA . THR A 1 71 ? 26.242 -3.980 -29.747 1.00 60.38 71 THR A CA 1
ATOM 579 C C . THR A 1 71 ? 27.672 -3.468 -29.571 1.00 60.38 71 THR A C 1
ATOM 581 O O . THR A 1 71 ? 28.289 -3.083 -30.551 1.00 60.38 71 THR A O 1
ATOM 584 N N . GLU A 1 72 ? 28.223 -3.482 -28.354 1.00 59.62 72 GLU A N 1
ATOM 585 C CA . GLU A 1 72 ? 29.624 -3.094 -28.084 1.00 59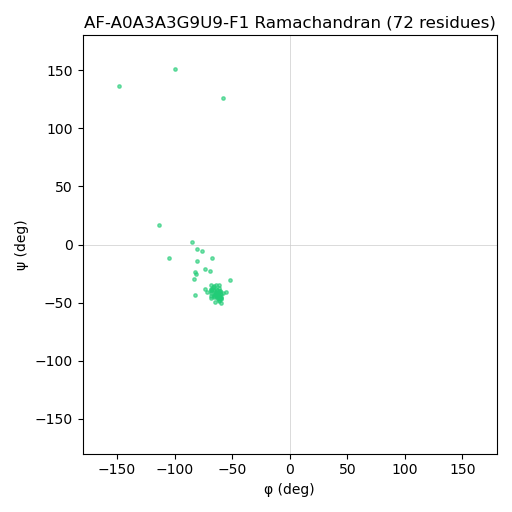.62 72 GLU A CA 1
ATOM 586 C C . GLU A 1 72 ? 30.647 -4.209 -28.389 1.00 59.62 72 GLU A C 1
ATOM 588 O O . GLU A 1 72 ? 31.849 -3.998 -28.257 1.00 59.62 72 GLU A O 1
ATOM 593 N N . GLY A 1 73 ? 30.181 -5.402 -28.775 1.00 57.62 73 GLY A N 1
ATOM 594 C CA . GLY A 1 73 ? 31.019 -6.563 -29.098 1.00 57.62 73 GLY A CA 1
ATOM 595 C C . GLY A 1 73 ? 30.981 -7.000 -30.566 1.00 57.62 73 GLY A C 1
ATOM 596 O O . GLY A 1 73 ? 31.329 -8.148 -30.834 1.00 57.62 73 GLY A O 1
ATOM 597 N N . SER A 1 74 ? 30.509 -6.151 -31.487 1.00 46.34 74 SER A N 1
ATOM 598 C CA . SER A 1 74 ? 30.513 -6.392 -32.945 1.00 46.34 74 SER A CA 1
ATOM 599 C C . SER A 1 74 ? 31.467 -5.454 -33.669 1.00 46.34 74 SER A C 1
ATOM 601 O O . SER A 1 74 ? 31.532 -4.274 -33.262 1.00 46.34 74 SER A O 1
#

Sequence (74 aa):
MATHDEELFILQKVEELRLRLKRAVGTIKSLSDERVVKLSQELDSYILQLQKKNYLNRAKANNTKRIAKMTEGS

InterPro domains:
  IPR018540 Aspartyl-phosphate phosphatase Spo0E-like [PF09388] (10-52)
  IPR036638 Helix-loop-helix DNA-binding domain superfamily [G3DSA:4.10.280.10] (9-66)
  IPR037208 Aspartyl-phosphate phosphatase Sp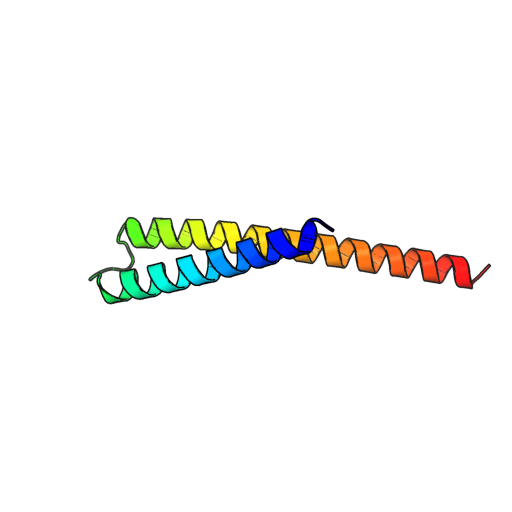o0E-like superfamily [SSF140500] (10-55)

Organism: Paenibacillus thiaminolyticus (NCBI:txid49283)

pLDDT: mean 74.04, std 10.56, range [45.47, 87.62]

Foldseek 3Di:
DPPPVVLVVLVVVLVVLVVVLVVVVVPDPDCPPPVNVVSVVVNVVSVVVNVVVVVVVVVVVVVVVVVVVVVVVD

Solvent-accessible surface area (backbone atoms only — not comparable to full-atom values): 4222 Å² total; per-residue (Å²): 129,74,67,60,64,56,49,50,50,50,51,53,50,47,52,51,44,50,53,51,41,56,50,49,62,73,73,47,98,54,86,79,41,68,68,49,49,52,44,49,55,53,40,50,53,53,51,50,52,52,50,51,52,50,50,53,51,51,51,50,54,53,49,54,53,52,54,53,62,59,62,75,72,111

Mean predicted aligned error: 10.81 Å

Secondary structure (DSSP, 8-state):
-THHHHHHHHHHHHHHHHHHHHHHHHH-S-TT-HHHHHHHHHHHHHHHHHHHHHHHHHHHHHHHHHHHHHHTT-

Nearest PDB structures (foldseek):
  7upo-assembly1_A  TM=8.608E-01  e=6.027E-01  synthetic construct
  7nvr-assembly1_k  TM=8.699E-01  e=3.060E+00  Homo sapiens
  3syv-assembly3_F  TM=7.566E-01  e=5.018E+00  Mus musculus
  5y9o-assembly1_B  TM=3.836E-01  e=7.144E+00  Legionella pneumophila

Radius of gyration: 18.96 Å; Cα contacts (8 Å, |Δi|>4): 24; chains: 1; bounding box: 46×20×53 Å